Protein AF-A0A1F9ZEZ2-F1 (afdb_monomer_lite)

Foldseek 3Di:
DDPVLVVVLVPDDLVVSLVVLVVVLVVLVVVLVVLVVVDDDPVSVVVNVVSVVVNVVSVVVNVVSVVVD

pLDDT: mean 89.73, std 8.25, range [59.22, 97.38]

Secondary structure (DSSP, 8-state):
--HHHHHHHHHS-HHHHHHHHHHHHHHHHHHHHHHHHT---HHHHHHHHHHHHHHHHHHHHHHHHHHT-

Radius of gyration: 13.63 Å; chains: 1; bounding box: 30×15×38 Å

Structure (mmCIF, N/CA/C/O backbone):
data_AF-A0A1F9ZEZ2-F1
#
_entry.id   AF-A0A1F9ZEZ2-F1
#
loop_
_atom_site.group_PDB
_atom_site.id
_atom_site.type_symbol
_atom_site.label_atom_id
_atom_site.label_alt_id
_atom_site.label_comp_id
_atom_site.label_asym_id
_atom_site.label_entity_id
_atom_site.label_seq_id
_atom_site.pdbx_PDB_ins_code
_atom_site.Cartn_x
_atom_site.Cartn_y
_atom_site.Cartn_z
_atom_site.occupancy
_atom_site.B_iso_or_equiv
_atom_site.auth_seq_id
_atom_site.auth_comp_id
_atom_site.auth_asym_id
_atom_site.auth_atom_id
_atom_site.pdbx_PDB_model_num
ATOM 1 N N . MET A 1 1 ? 6.031 6.048 2.616 1.00 59.22 1 MET A N 1
ATOM 2 C CA . MET A 1 1 ? 6.965 5.123 1.969 1.00 59.22 1 MET A CA 1
ATOM 3 C C . MET A 1 1 ? 8.355 5.406 2.504 1.00 59.22 1 MET A C 1
ATOM 5 O O . MET A 1 1 ? 8.600 6.534 2.924 1.00 59.22 1 MET A O 1
ATOM 9 N N . THR A 1 2 ? 9.216 4.399 2.617 1.00 74.94 2 THR A N 1
ATOM 10 C CA . THR A 1 2 ? 10.599 4.615 3.053 1.00 74.94 2 THR A CA 1
ATOM 11 C C . THR A 1 2 ? 11.458 4.935 1.837 1.00 74.94 2 THR A C 1
ATOM 13 O O . THR A 1 2 ? 11.295 4.314 0.791 1.00 74.94 2 THR A O 1
ATOM 16 N N . ARG A 1 3 ? 12.405 5.866 1.993 1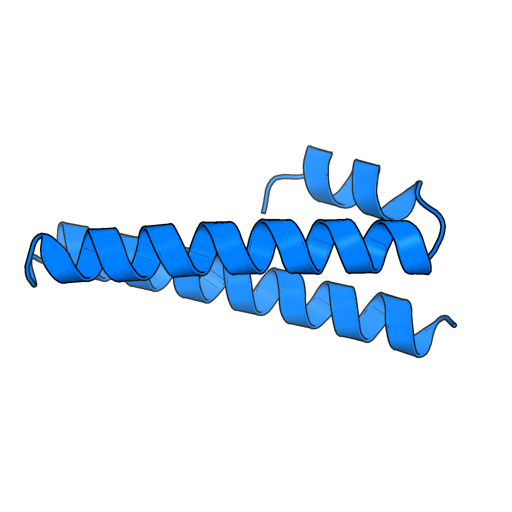.00 74.31 3 ARG A N 1
ATOM 17 C CA . ARG A 1 3 ? 13.340 6.281 0.932 1.00 74.31 3 ARG A CA 1
ATOM 18 C C . ARG A 1 3 ? 14.057 5.087 0.284 1.00 74.31 3 ARG A C 1
ATOM 20 O O . ARG A 1 3 ? 14.184 5.009 -0.923 1.00 74.31 3 ARG A O 1
ATOM 27 N N . GLN A 1 4 ? 14.404 4.090 1.099 1.00 73.94 4 GLN A N 1
ATOM 28 C CA . GLN A 1 4 ? 15.051 2.855 0.658 1.00 73.94 4 GLN A CA 1
ATOM 29 C C . GLN A 1 4 ? 14.194 2.017 -0.309 1.00 73.94 4 GLN A C 1
ATOM 31 O O . GLN A 1 4 ? 14.737 1.386 -1.214 1.00 73.94 4 GLN A O 1
ATOM 36 N N . LEU A 1 5 ? 12.867 1.989 -0.132 1.00 74.69 5 LEU A N 1
ATOM 37 C CA . LEU A 1 5 ? 11.978 1.270 -1.048 1.00 74.69 5 LEU A CA 1
ATOM 38 C C . LEU A 1 5 ? 11.866 2.013 -2.387 1.00 74.69 5 LEU A C 1
ATOM 40 O O . LEU A 1 5 ? 11.896 1.379 -3.435 1.00 74.69 5 LEU A O 1
ATOM 44 N N . GLU A 1 6 ? 11.804 3.346 -2.349 1.00 74.69 6 GLU A N 1
ATOM 45 C CA . GLU A 1 6 ? 11.801 4.203 -3.543 1.00 74.69 6 GLU A CA 1
ATOM 46 C C . GLU A 1 6 ? 13.090 4.013 -4.362 1.00 74.69 6 GLU A C 1
ATOM 48 O O . GLU A 1 6 ? 13.018 3.765 -5.565 1.00 74.69 6 GLU A O 1
ATOM 53 N N . ASP A 1 7 ? 14.253 4.028 -3.701 1.00 77.56 7 ASP A N 1
ATOM 54 C CA . ASP A 1 7 ? 15.561 3.818 -4.338 1.00 77.56 7 ASP A CA 1
ATOM 55 C C . ASP A 1 7 ? 15.677 2.415 -4.957 1.00 77.56 7 ASP A C 1
ATOM 57 O O . ASP A 1 7 ? 16.194 2.248 -6.062 1.00 77.56 7 ASP A O 1
ATOM 61 N N . THR A 1 8 ? 15.151 1.396 -4.267 1.00 77.69 8 THR A N 1
ATOM 62 C CA . THR A 1 8 ? 15.154 0.015 -4.772 1.00 77.69 8 T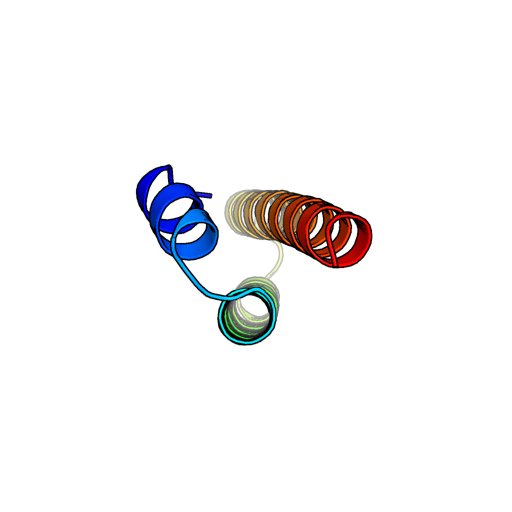HR A CA 1
ATOM 63 C C . THR A 1 8 ? 14.297 -0.095 -6.031 1.00 77.69 8 THR A C 1
ATOM 65 O O . THR A 1 8 ? 14.752 -0.642 -7.031 1.00 77.69 8 THR A O 1
ATOM 68 N N . ILE A 1 9 ? 13.089 0.473 -6.019 1.00 75.19 9 ILE A N 1
ATOM 69 C CA . ILE A 1 9 ? 12.172 0.470 -7.168 1.00 75.19 9 ILE A CA 1
ATOM 70 C C . ILE A 1 9 ? 12.774 1.222 -8.357 1.00 75.19 9 ILE A C 1
ATOM 72 O O . ILE A 1 9 ? 12.693 0.734 -9.480 1.00 75.19 9 ILE A O 1
ATOM 76 N N . GLY A 1 10 ? 13.436 2.357 -8.116 1.00 74.06 10 GLY A N 1
ATOM 77 C CA . GLY A 1 10 ? 14.111 3.131 -9.163 1.00 74.06 10 GLY A CA 1
ATOM 78 C C . GLY A 1 10 ? 15.284 2.407 -9.838 1.00 74.06 10 GLY A C 1
ATOM 79 O O . GLY A 1 10 ? 15.682 2.795 -10.933 1.00 74.06 10 GLY A O 1
ATOM 80 N N . SER A 1 11 ? 15.832 1.362 -9.210 1.00 83.00 11 SER A N 1
ATOM 81 C CA . SER A 1 11 ? 16.937 0.554 -9.752 1.00 83.00 11 SER A CA 1
ATOM 82 C C . SER A 1 11 ? 16.494 -0.680 -10.552 1.00 83.00 11 SER A C 1
ATOM 84 O O . SER A 1 11 ? 17.321 -1.311 -11.211 1.00 83.00 11 SER A O 1
ATOM 86 N N . LEU A 1 12 ? 15.210 -1.045 -10.479 1.00 82.62 12 LEU A N 1
ATOM 87 C CA . LEU A 1 12 ? 14.647 -2.224 -11.138 1.00 82.62 12 LEU A CA 1
ATOM 88 C C . LEU A 1 12 ? 14.213 -1.923 -12.577 1.00 82.62 12 LEU A C 1
ATOM 90 O O . LEU A 1 12 ? 13.914 -0.783 -12.929 1.00 82.62 12 LEU A O 1
ATOM 94 N N . ASP A 1 13 ? 14.112 -2.970 -13.404 1.00 88.69 13 ASP A N 1
ATOM 95 C CA . ASP A 1 13 ? 13.394 -2.844 -14.671 1.00 88.69 13 ASP A CA 1
ATOM 96 C C . ASP A 1 13 ? 11.906 -2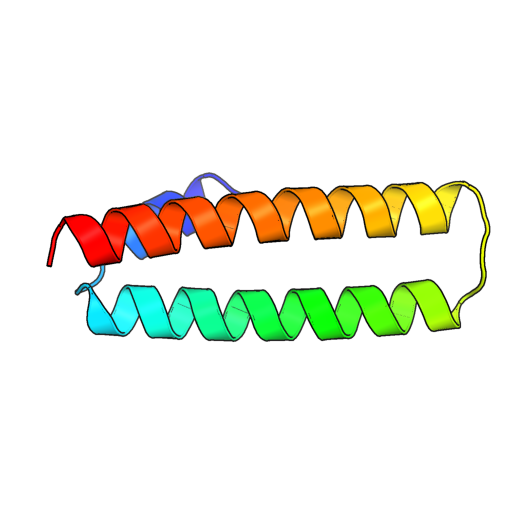.517 -14.415 1.00 88.69 13 ASP A C 1
ATOM 98 O O . ASP A 1 13 ? 11.356 -2.936 -13.388 1.00 88.69 13 ASP A O 1
ATOM 102 N N . PRO A 1 14 ? 11.226 -1.802 -15.331 1.00 86.69 14 PRO A N 1
ATOM 103 C CA . PRO A 1 14 ? 9.851 -1.348 -15.120 1.00 86.69 14 PRO A CA 1
ATOM 104 C C . PRO A 1 14 ? 8.870 -2.463 -14.739 1.00 86.69 14 PRO A C 1
ATOM 106 O O . PRO A 1 14 ? 8.015 -2.264 -13.879 1.00 86.69 14 PRO A O 1
ATOM 109 N N . ASN A 1 15 ? 9.003 -3.664 -15.310 1.00 88.38 15 ASN A N 1
ATOM 110 C CA . ASN A 1 15 ? 8.099 -4.772 -15.003 1.00 88.38 15 ASN A CA 1
ATOM 111 C C . ASN A 1 15 ? 8.368 -5.360 -13.613 1.00 88.38 15 ASN A C 1
ATOM 113 O O . ASN A 1 15 ? 7.424 -5.687 -12.890 1.00 88.38 15 ASN A O 1
ATOM 117 N N . ALA A 1 16 ? 9.635 -5.492 -13.217 1.00 88.75 16 ALA A N 1
ATOM 118 C CA . ALA A 1 16 ? 9.991 -5.902 -11.861 1.00 88.75 16 ALA A CA 1
ATOM 119 C C . ALA A 1 16 ? 9.540 -4.866 -10.821 1.00 88.75 16 ALA A C 1
ATOM 121 O O . ALA A 1 16 ? 8.961 -5.240 -9.800 1.00 88.75 16 ALA A O 1
ATOM 122 N N . ALA A 1 17 ? 9.727 -3.577 -11.107 1.00 89.44 17 ALA A N 1
ATOM 123 C CA . ALA A 1 17 ? 9.269 -2.477 -10.267 1.00 89.44 17 ALA A CA 1
ATOM 124 C C . ALA A 1 17 ? 7.744 -2.517 -10.054 1.00 89.44 17 ALA A C 1
ATOM 126 O O . ALA A 1 17 ? 7.277 -2.443 -8.917 1.00 89.44 17 ALA A O 1
ATOM 127 N N . LEU A 1 18 ? 6.967 -2.728 -11.124 1.00 90.94 18 LEU A N 1
ATOM 128 C CA . LEU A 1 18 ? 5.508 -2.865 -11.048 1.00 90.94 18 LEU A CA 1
ATOM 129 C C . LEU A 1 18 ? 5.071 -4.072 -10.205 1.00 90.94 18 LEU A C 1
ATOM 131 O O . LEU A 1 18 ? 4.178 -3.936 -9.374 1.00 90.94 18 LEU A O 1
ATOM 135 N N . ARG A 1 19 ? 5.730 -5.231 -10.342 1.00 92.06 19 ARG A N 1
ATOM 136 C CA . ARG A 1 19 ? 5.424 -6.412 -9.510 1.00 92.06 19 ARG A CA 1
ATOM 137 C C . ARG A 1 19 ? 5.691 -6.173 -8.027 1.00 92.06 19 ARG A C 1
ATOM 139 O O . ARG A 1 19 ? 4.933 -6.651 -7.188 1.00 92.06 19 ARG A O 1
ATOM 146 N N . VAL A 1 20 ? 6.768 -5.457 -7.699 1.00 92.06 20 VAL A N 1
ATOM 147 C CA . VAL A 1 20 ? 7.073 -5.086 -6.310 1.00 92.06 20 VAL A CA 1
ATOM 148 C C . VAL A 1 20 ? 6.007 -4.135 -5.774 1.00 92.06 20 VAL A C 1
ATOM 150 O O . VAL A 1 20 ? 5.511 -4.359 -4.673 1.00 92.06 20 VAL A O 1
ATOM 153 N N . LEU A 1 21 ? 5.611 -3.123 -6.551 1.00 91.44 21 LEU A N 1
ATOM 154 C CA . LEU A 1 21 ? 4.532 -2.208 -6.171 1.00 91.44 21 LEU A CA 1
ATOM 155 C C . LEU A 1 21 ? 3.217 -2.954 -5.906 1.00 91.44 21 LEU A C 1
ATOM 157 O O . LEU A 1 21 ? 2.608 -2.726 -4.864 1.00 91.44 21 LEU A O 1
ATOM 161 N N . ASP A 1 22 ? 2.829 -3.888 -6.778 1.00 93.12 22 ASP A N 1
ATOM 162 C CA . ASP A 1 22 ? 1.612 -4.693 -6.611 1.00 93.12 22 ASP A CA 1
ATOM 163 C C . ASP A 1 22 ? 1.673 -5.576 -5.344 1.00 93.12 22 ASP A C 1
ATOM 165 O O . ASP A 1 22 ? 0.693 -5.691 -4.605 1.00 93.12 22 ASP A O 1
ATOM 169 N N . ALA A 1 23 ? 2.831 -6.174 -5.040 1.00 94.69 23 ALA A N 1
ATOM 170 C CA . ALA A 1 23 ? 3.013 -6.981 -3.830 1.00 94.69 23 ALA A CA 1
ATOM 171 C C . ALA A 1 23 ? 2.931 -6.143 -2.539 1.00 94.69 23 ALA A C 1
ATOM 173 O O . ALA A 1 23 ? 2.350 -6.575 -1.535 1.00 94.69 23 ALA A O 1
ATOM 174 N N . VAL A 1 24 ? 3.504 -4.935 -2.556 1.00 94.44 24 VAL A N 1
ATOM 175 C CA . VAL A 1 24 ? 3.423 -4.001 -1.424 1.00 94.44 24 VAL A CA 1
ATOM 176 C C . VAL A 1 24 ? 1.985 -3.514 -1.245 1.00 94.44 24 VAL A C 1
ATOM 178 O O . VAL A 1 24 ? 1.511 -3.466 -0.109 1.00 94.44 24 VAL A O 1
ATOM 181 N N . ASP A 1 25 ? 1.273 -3.217 -2.335 1.00 94.88 25 ASP A N 1
ATOM 182 C CA . ASP A 1 25 ? -0.132 -2.803 -2.295 1.00 94.88 25 ASP A CA 1
ATOM 183 C C . ASP A 1 25 ? -1.023 -3.869 -1.640 1.00 94.88 25 ASP A C 1
ATOM 185 O O . ASP A 1 25 ? -1.745 -3.572 -0.687 1.00 94.88 25 ASP A O 1
ATOM 189 N N . GLY A 1 26 ? -0.875 -5.134 -2.050 1.00 96.19 26 GLY A N 1
ATOM 190 C CA . GLY A 1 26 ? -1.607 -6.251 -1.447 1.00 96.19 26 GLY A CA 1
ATOM 191 C C . GLY A 1 26 ? -1.318 -6.435 0.048 1.00 96.19 26 GLY A C 1
ATOM 192 O O . GLY A 1 26 ? -2.222 -6.735 0.828 1.00 96.19 26 GLY A O 1
ATOM 193 N N . THR A 1 27 ? -0.076 -6.193 0.480 1.00 96.06 27 THR A N 1
ATOM 194 C CA . THR A 1 27 ? 0.291 -6.251 1.906 1.00 96.06 27 THR A CA 1
ATOM 195 C C . THR A 1 27 ? -0.355 -5.112 2.701 1.00 96.06 27 THR A C 1
ATOM 197 O O . THR A 1 27 ? -0.830 -5.323 3.818 1.00 96.06 27 THR A O 1
ATOM 200 N N . LEU A 1 28 ? -0.399 -3.902 2.137 1.00 96.25 28 LEU A N 1
ATOM 201 C CA . LEU A 1 28 ? -1.063 -2.759 2.766 1.00 96.25 28 LEU A CA 1
ATOM 202 C C . LEU A 1 28 ? -2.578 -2.961 2.862 1.00 96.25 28 LEU A C 1
ATOM 204 O O . LEU A 1 28 ? -3.166 -2.572 3.870 1.00 96.25 28 LEU A O 1
ATOM 208 N N . ASP A 1 29 ? -3.199 -3.599 1.871 1.00 97.06 29 ASP A N 1
ATOM 209 C CA . ASP A 1 29 ? -4.623 -3.936 1.929 1.00 97.06 29 ASP A CA 1
ATOM 210 C C . ASP A 1 29 ? -4.951 -4.958 3.012 1.00 97.06 29 ASP A C 1
ATOM 212 O O . ASP A 1 29 ? -5.910 -4.754 3.759 1.00 97.06 29 ASP A O 1
ATOM 216 N N . ALA A 1 30 ? -4.134 -6.003 3.158 1.00 97.38 30 ALA A N 1
ATOM 217 C CA . ALA A 1 30 ? -4.288 -6.956 4.253 1.00 97.38 30 ALA A CA 1
ATOM 218 C C . ALA A 1 30 ? -4.190 -6.248 5.616 1.00 97.38 30 ALA A C 1
ATOM 220 O O . ALA A 1 30 ? -5.092 -6.364 6.442 1.00 97.38 30 ALA A O 1
ATOM 221 N N . LEU A 1 31 ? -3.168 -5.404 5.810 1.00 96.00 31 LEU A N 1
ATOM 222 C CA . LEU A 1 31 ? -3.003 -4.624 7.042 1.00 96.00 31 LEU A CA 1
ATOM 223 C C . LEU A 1 31 ? -4.172 -3.668 7.305 1.00 96.00 31 LEU A C 1
ATOM 225 O O . LEU A 1 31 ? -4.549 -3.449 8.456 1.00 96.00 31 LEU A O 1
ATOM 229 N N . ARG A 1 32 ? -4.754 -3.086 6.252 1.00 96.12 32 ARG A N 1
ATOM 230 C CA . ARG A 1 32 ? -5.934 -2.223 6.363 1.00 96.12 32 ARG A CA 1
ATOM 231 C C . ARG A 1 32 ? -7.148 -3.013 6.837 1.00 96.12 32 ARG A C 1
ATOM 233 O O . ARG A 1 32 ? -7.873 -2.535 7.706 1.00 96.12 32 ARG A O 1
ATOM 240 N N . GLN A 1 33 ? -7.376 -4.197 6.271 1.00 96.44 33 GLN A N 1
ATOM 241 C CA . GLN A 1 33 ? -8.472 -5.078 6.675 1.00 96.44 33 GLN A CA 1
ATOM 242 C C . GLN A 1 33 ? -8.298 -5.569 8.112 1.00 96.44 33 GLN A C 1
ATOM 244 O O . GLN A 1 33 ? -9.248 -5.487 8.889 1.00 96.44 33 GLN A O 1
ATOM 249 N N . ASP A 1 34 ? -7.086 -5.980 8.485 1.00 96.19 34 ASP A N 1
ATOM 250 C CA . ASP A 1 34 ? -6.759 -6.388 9.851 1.00 96.19 34 ASP A CA 1
ATOM 251 C C . ASP A 1 34 ? -7.015 -5.247 10.841 1.00 96.19 34 ASP A C 1
ATOM 253 O O . ASP A 1 34 ? -7.680 -5.443 11.856 1.00 96.19 34 ASP A O 1
ATOM 257 N N . ALA A 1 35 ? -6.563 -4.028 10.520 1.00 94.06 35 ALA A N 1
ATOM 258 C CA . ALA A 1 35 ? -6.797 -2.850 11.349 1.00 94.06 35 ALA A CA 1
ATOM 259 C C . ALA A 1 35 ? -8.297 -2.572 11.533 1.00 94.06 35 ALA A C 1
ATOM 261 O O . ALA A 1 35 ? -8.745 -2.389 12.660 1.00 94.06 35 ALA A O 1
ATOM 262 N N . LEU A 1 36 ? -9.087 -2.603 10.454 1.00 93.00 36 LEU A N 1
ATOM 263 C CA . LEU A 1 36 ? -10.543 -2.428 10.530 1.00 93.00 36 LEU A CA 1
ATOM 264 C C . LEU A 1 36 ? -11.224 -3.539 11.347 1.00 93.00 36 LEU A C 1
ATOM 266 O O . LEU A 1 36 ? -12.200 -3.273 12.046 1.00 93.00 36 LEU A O 1
ATOM 270 N N . GLY A 1 37 ? -10.690 -4.763 11.308 1.00 94.50 37 GLY A N 1
ATOM 271 C CA . GLY A 1 37 ? -11.156 -5.887 12.120 1.00 94.50 37 GLY A CA 1
ATOM 272 C C . GLY A 1 37 ? -10.927 -5.714 13.627 1.00 94.50 37 GLY A C 1
ATOM 273 O O . GLY A 1 37 ? -11.637 -6.330 14.421 1.00 94.50 37 GLY A O 1
ATOM 274 N N . LEU A 1 38 ? -9.986 -4.855 14.038 1.00 93.31 38 LEU A N 1
ATOM 275 C CA . LEU A 1 38 ? -9.710 -4.539 15.447 1.00 93.31 38 LEU A CA 1
ATOM 276 C C . LEU A 1 38 ? -10.678 -3.496 16.040 1.00 93.31 38 LEU A C 1
ATOM 278 O O . LEU A 1 38 ? -10.708 -3.323 17.260 1.00 93.31 38 LEU A O 1
ATOM 282 N N . GLY A 1 39 ? -11.481 -2.821 15.209 1.00 91.12 39 GLY A N 1
ATOM 283 C CA . GLY A 1 39 ? -12.500 -1.850 15.622 1.00 91.12 39 GLY A CA 1
ATOM 284 C C . GLY A 1 39 ? -12.237 -0.421 15.137 1.00 91.12 39 GLY A C 1
ATOM 285 O O . GLY A 1 39 ? -11.376 -0.172 14.304 1.00 91.12 39 GLY A O 1
ATOM 286 N N . GLU A 1 40 ? -12.992 0.552 15.655 1.00 90.50 40 GLU A N 1
ATOM 287 C CA . GLU A 1 40 ? -12.950 1.949 15.183 1.00 90.50 40 GLU A CA 1
ATOM 288 C C . GLU A 1 40 ? -12.404 2.946 16.216 1.00 90.50 40 GLU A C 1
ATOM 290 O O . GLU A 1 40 ? -12.951 4.037 16.408 1.00 90.50 40 GLU A O 1
ATOM 295 N N . THR A 1 41 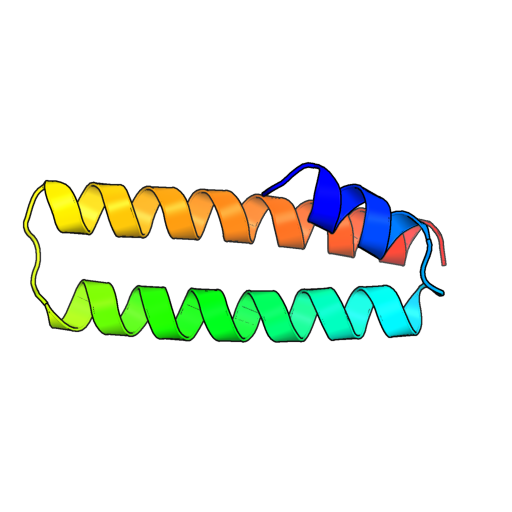? -11.320 2.598 16.907 1.00 95.75 41 THR A N 1
ATOM 296 C CA . THR A 1 41 ? -10.691 3.552 17.831 1.00 95.75 41 THR A CA 1
ATOM 297 C C . THR A 1 41 ? -9.984 4.683 17.063 1.00 95.75 41 THR A C 1
ATOM 299 O O . THR A 1 41 ? -9.644 4.516 15.884 1.00 95.75 41 THR A O 1
ATOM 302 N N . PRO A 1 42 ? -9.734 5.849 17.690 1.00 96.62 42 PRO A N 1
ATOM 303 C CA . PRO A 1 42 ? -8.969 6.931 17.067 1.00 96.62 42 PRO A CA 1
ATOM 304 C C . PRO A 1 42 ? -7.592 6.484 16.552 1.00 96.62 42 PRO A C 1
ATOM 306 O O . PRO A 1 42 ? -7.166 6.908 15.479 1.00 96.62 42 PRO A O 1
ATOM 309 N N . GLU A 1 43 ? -6.922 5.590 17.277 1.00 95.44 43 GLU A N 1
ATOM 310 C CA . GLU A 1 43 ? -5.619 5.031 16.912 1.00 95.44 43 GLU A CA 1
ATOM 311 C C . GLU A 1 43 ? -5.717 4.160 15.658 1.00 95.44 43 GLU A C 1
ATOM 313 O O . GLU A 1 43 ? -4.890 4.287 14.753 1.00 95.44 43 GLU A O 1
ATOM 318 N N . ILE A 1 44 ? -6.751 3.317 15.570 1.00 96.31 44 ILE A N 1
ATOM 319 C CA . ILE A 1 44 ? -7.002 2.495 14.384 1.00 96.31 44 ILE A CA 1
ATOM 320 C C . ILE A 1 44 ? -7.364 3.370 13.182 1.00 96.31 44 ILE A C 1
ATOM 322 O O . ILE A 1 44 ? -6.854 3.148 12.085 1.00 96.31 44 ILE A O 1
ATOM 326 N N . ARG A 1 45 ? -8.177 4.414 13.376 1.00 95.69 45 ARG A N 1
ATOM 327 C CA . ARG A 1 45 ? -8.500 5.372 12.307 1.00 95.69 45 ARG A CA 1
ATOM 328 C C . ARG A 1 45 ? -7.253 6.075 11.780 1.00 95.69 45 ARG A C 1
ATOM 330 O O . ARG A 1 45 ? -7.104 6.200 10.566 1.00 95.69 45 ARG A O 1
ATOM 337 N N . GLU A 1 46 ? -6.337 6.490 12.655 1.00 96.50 46 GLU A N 1
ATOM 338 C CA . GLU A 1 46 ? -5.072 7.087 12.213 1.00 96.50 46 GLU A CA 1
ATOM 339 C C . GLU A 1 46 ? -4.173 6.063 11.508 1.00 96.50 46 GLU A C 1
ATOM 341 O O . GLU A 1 46 ? -3.534 6.394 10.507 1.00 96.50 46 GLU A O 1
ATOM 346 N N . LEU A 1 47 ? -4.149 4.807 11.965 1.00 95.94 47 LEU A N 1
ATOM 347 C CA . LEU A 1 47 ? -3.426 3.734 11.282 1.00 95.94 47 LEU A CA 1
ATOM 348 C C . LEU A 1 47 ? -3.957 3.516 9.858 1.00 95.94 47 LEU A C 1
ATOM 350 O O . LEU A 1 47 ? -3.170 3.527 8.912 1.00 95.94 47 LEU A O 1
ATOM 354 N N . VAL A 1 48 ? -5.276 3.394 9.692 1.00 96.69 48 VAL A N 1
ATOM 355 C CA . VAL A 1 48 ? -5.925 3.257 8.378 1.00 96.69 48 VAL A CA 1
ATOM 356 C C . VAL A 1 48 ? -5.620 4.470 7.496 1.00 96.69 48 VAL A C 1
ATOM 358 O O . VAL A 1 48 ? -5.188 4.301 6.358 1.00 96.69 48 VAL A O 1
ATOM 361 N N . ARG A 1 49 ? -5.713 5.696 8.031 1.00 96.50 49 ARG A N 1
ATOM 362 C CA . ARG A 1 49 ? -5.379 6.928 7.292 1.00 96.50 49 ARG A CA 1
ATOM 363 C C . ARG A 1 49 ? -3.932 6.937 6.789 1.00 96.50 49 ARG A C 1
ATOM 365 O O . ARG A 1 49 ? -3.651 7.386 5.673 1.00 96.50 49 ARG A O 1
ATOM 372 N N . ARG A 1 50 ? -2.990 6.452 7.603 1.00 96.31 50 ARG A N 1
ATOM 373 C CA . ARG A 1 50 ? -1.577 6.321 7.215 1.00 96.31 50 ARG A CA 1
ATOM 374 C C . ARG A 1 50 ? -1.381 5.266 6.131 1.00 96.31 50 ARG A C 1
ATOM 376 O O . ARG A 1 50 ? -0.605 5.513 5.209 1.00 96.31 50 ARG A O 1
ATOM 383 N N . ILE A 1 51 ? -2.081 4.134 6.219 1.00 96.06 51 ILE A N 1
ATOM 384 C CA . ILE A 1 51 ? -2.067 3.101 5.177 1.00 96.06 51 ILE A CA 1
ATOM 385 C C . ILE A 1 51 ? -2.576 3.688 3.857 1.00 96.06 51 ILE A C 1
ATOM 387 O O . ILE A 1 51 ? -1.856 3.627 2.863 1.00 96.06 51 ILE A O 1
ATOM 391 N N . ASP A 1 52 ? -3.730 4.356 3.866 1.00 95.56 52 ASP A N 1
ATOM 392 C CA . ASP A 1 52 ? -4.312 4.986 2.673 1.00 95.56 52 ASP A CA 1
ATOM 393 C C . ASP A 1 52 ? -3.348 6.022 2.053 1.00 95.56 52 ASP A C 1
ATOM 395 O O . ASP A 1 52 ? -3.178 6.093 0.834 1.00 95.56 52 ASP A O 1
ATOM 399 N N . THR A 1 53 ? -2.628 6.778 2.891 1.00 95.94 53 THR A N 1
ATOM 400 C CA . THR A 1 53 ? -1.586 7.718 2.438 1.00 95.94 53 THR A CA 1
ATOM 401 C C . THR A 1 53 ? -0.436 7.002 1.722 1.00 95.94 53 THR A C 1
ATOM 403 O O . THR A 1 53 ? 0.094 7.513 0.731 1.00 95.94 53 THR A O 1
ATOM 406 N N . TYR A 1 54 ? -0.021 5.830 2.211 1.00 93.31 54 TYR A N 1
ATOM 407 C CA . TYR A 1 54 ? 1.014 5.030 1.559 1.00 93.31 54 TYR A CA 1
ATOM 408 C C . TYR A 1 54 ? 0.529 4.411 0.250 1.00 93.31 54 TYR A C 1
ATOM 410 O O . TYR A 1 54 ? 1.268 4.494 -0.731 1.00 93.31 54 TYR A O 1
ATOM 418 N N . LYS A 1 55 ? -0.709 3.907 0.189 1.00 94.44 55 LYS A N 1
ATOM 419 C CA . LYS A 1 55 ? -1.311 3.427 -1.066 1.00 94.44 55 LYS A CA 1
ATOM 420 C C . LYS A 1 55 ? -1.319 4.521 -2.139 1.00 94.44 55 LYS A C 1
ATOM 422 O O . LYS A 1 55 ? -0.803 4.324 -3.233 1.00 94.44 55 LYS A O 1
ATOM 427 N N . GLY A 1 56 ? -1.737 5.738 -1.781 1.00 94.69 56 GLY A N 1
ATOM 428 C CA . GLY A 1 56 ? -1.702 6.887 -2.696 1.00 94.69 56 GLY A CA 1
ATOM 429 C C . GLY A 1 56 ? -0.291 7.335 -3.120 1.00 94.69 56 GLY A C 1
ATOM 430 O O . GLY A 1 56 ? -0.132 8.095 -4.078 1.00 94.69 56 GLY A O 1
ATOM 431 N N . HIS A 1 57 ? 0.765 6.913 -2.419 1.00 92.56 57 HIS A N 1
ATOM 432 C CA . HIS A 1 57 ? 2.137 7.089 -2.899 1.00 92.56 57 HIS A CA 1
ATOM 433 C C . HIS A 1 57 ? 2.522 5.997 -3.910 1.00 92.56 57 HIS A C 1
ATOM 435 O O . HIS A 1 57 ? 3.096 6.333 -4.946 1.00 92.56 57 HIS A O 1
ATOM 441 N N . LEU A 1 58 ? 2.164 4.732 -3.656 1.00 92.50 58 LEU A N 1
ATOM 442 C CA . LEU A 1 58 ? 2.403 3.624 -4.590 1.00 92.50 58 LEU A CA 1
ATOM 443 C C . LEU A 1 58 ? 1.718 3.870 -5.938 1.00 92.50 58 LEU A C 1
ATOM 445 O O . LEU A 1 58 ? 2.363 3.739 -6.974 1.00 92.50 58 LEU A O 1
ATOM 449 N N . ASP A 1 59 ? 0.465 4.332 -5.933 1.00 92.75 59 ASP A N 1
ATOM 450 C CA . ASP A 1 59 ? -0.276 4.653 -7.162 1.00 92.75 59 ASP A CA 1
ATOM 451 C C . ASP A 1 59 ? 0.419 5.724 -8.010 1.00 92.75 59 ASP A C 1
ATOM 453 O O . ASP A 1 59 ? 0.480 5.630 -9.242 1.00 92.75 59 ASP A O 1
ATOM 457 N N . ARG A 1 60 ? 0.997 6.740 -7.358 1.00 92.44 60 ARG A N 1
ATOM 458 C CA . ARG A 1 60 ? 1.766 7.785 -8.046 1.00 92.44 60 ARG A CA 1
ATOM 459 C C . ARG A 1 60 ? 3.045 7.231 -8.661 1.00 92.44 60 ARG A C 1
ATOM 461 O O . ARG A 1 60 ? 3.361 7.584 -9.794 1.00 92.44 60 ARG A O 1
ATOM 468 N N . GLN A 1 61 ? 3.756 6.353 -7.957 1.00 89.56 61 GLN A N 1
ATOM 469 C CA . GLN A 1 61 ? 4.949 5.704 -8.504 1.00 89.56 61 GLN A CA 1
ATOM 470 C C . GLN A 1 61 ? 4.616 4.764 -9.659 1.00 89.56 61 GLN A C 1
ATOM 472 O O . GLN A 1 61 ? 5.281 4.810 -10.690 1.00 89.56 61 GLN A O 1
ATOM 477 N N . ARG A 1 62 ? 3.548 3.974 -9.529 1.00 90.69 62 ARG A N 1
ATOM 478 C CA . ARG A 1 62 ? 3.045 3.107 -10.596 1.00 90.69 62 ARG A CA 1
ATOM 479 C C . ARG A 1 62 ? 2.746 3.912 -11.856 1.00 90.69 62 ARG A C 1
ATOM 481 O O . ARG A 1 62 ? 3.207 3.560 -12.936 1.00 90.69 62 ARG A O 1
ATOM 488 N N . SER A 1 63 ? 2.031 5.025 -11.696 1.00 92.19 63 SER A N 1
ATOM 489 C CA . SER A 1 63 ? 1.704 5.941 -12.792 1.00 92.19 63 SER A CA 1
ATOM 490 C C . SER A 1 63 ? 2.960 6.527 -13.444 1.00 92.19 63 SER A C 1
ATOM 492 O O . SER A 1 63 ? 3.025 6.620 -14.665 1.00 92.19 63 SER A O 1
ATOM 494 N N . ALA A 1 64 ? 3.972 6.887 -12.647 1.00 89.81 64 ALA A N 1
ATOM 495 C CA . ALA A 1 64 ? 5.236 7.417 -13.154 1.00 89.81 64 ALA A CA 1
ATOM 496 C C . ALA A 1 64 ? 6.032 6.377 -13.958 1.00 89.81 64 ALA A C 1
ATOM 498 O O . ALA A 1 64 ? 6.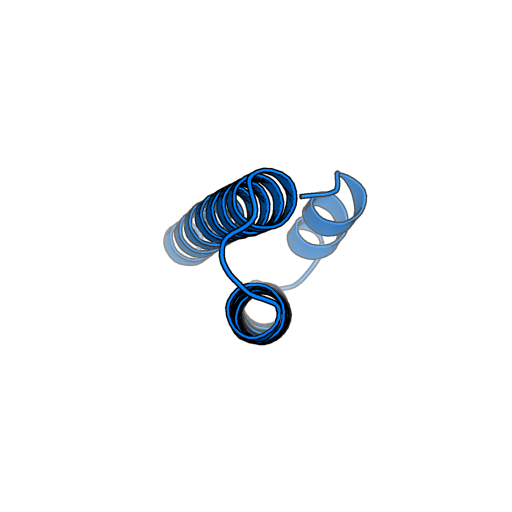553 6.707 -15.019 1.00 89.81 64 ALA A O 1
ATOM 499 N N . ILE A 1 65 ? 6.089 5.126 -13.489 1.00 88.56 65 ILE A N 1
ATOM 500 C CA . ILE A 1 65 ? 6.751 4.030 -14.209 1.00 88.56 65 ILE A CA 1
ATOM 501 C C . ILE A 1 65 ? 6.022 3.757 -15.528 1.00 88.56 65 ILE A C 1
ATOM 503 O O . ILE A 1 65 ? 6.658 3.747 -16.576 1.00 88.56 65 ILE A O 1
ATOM 507 N N . LEU A 1 66 ? 4.692 3.619 -15.497 1.00 89.81 66 LEU A N 1
ATOM 508 C CA . LEU A 1 66 ? 3.881 3.368 -16.695 1.00 89.81 66 LEU A CA 1
ATOM 509 C C . LEU A 1 66 ? 3.982 4.492 -17.734 1.00 89.81 66 LEU A C 1
ATOM 511 O O . LEU A 1 66 ? 3.950 4.213 -18.922 1.00 89.81 66 LEU A O 1
ATOM 515 N N . ALA A 1 67 ? 4.116 5.750 -17.307 1.00 88.69 67 ALA A N 1
ATOM 516 C CA . ALA A 1 67 ? 4.316 6.878 -18.218 1.00 88.69 67 ALA A CA 1
ATOM 517 C C . ALA A 1 67 ? 5.726 6.925 -18.838 1.00 88.69 67 ALA A C 1
ATOM 519 O O . ALA A 1 67 ? 5.926 7.601 -19.845 1.00 88.69 67 ALA A O 1
ATOM 520 N N . ALA A 1 68 ? 6.702 6.252 -18.222 1.00 80.31 68 ALA A N 1
ATOM 521 C C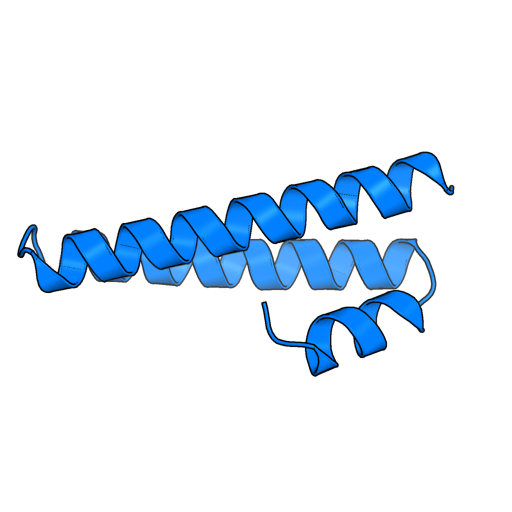A . ALA A 1 68 ? 8.086 6.174 -18.682 1.00 80.31 68 ALA A CA 1
ATOM 522 C C . ALA A 1 68 ? 8.386 4.916 -19.523 1.00 80.31 68 ALA A C 1
ATOM 524 O O . ALA A 1 68 ? 9.514 4.780 -20.002 1.00 80.31 68 ALA A O 1
ATOM 525 N N . THR A 1 69 ? 7.412 4.009 -19.680 1.00 68.25 69 THR A N 1
ATOM 526 C CA . THR A 1 69 ? 7.522 2.774 -20.480 1.00 68.25 69 THR A CA 1
ATOM 527 C C . THR A 1 69 ? 6.773 2.916 -21.798 1.00 68.25 69 THR A C 1
ATOM 529 O O . THR A 1 69 ? 7.259 2.348 -22.800 1.00 68.25 69 THR A O 1
#

Sequence (69 aa):
MTRQLEDTIGSLDPNAALRVLDAVDGTLDALRQDALGLGETPEIRELVRRIDTYKGHLDRQRSAILAAT